Protein AF-A0A0A0CZA0-F1 (afdb_monomer_lite)

pLDDT: mean 72.11, std 11.7, range [40.53, 85.0]

Structure (mmCIF, N/CA/C/O backbone):
data_AF-A0A0A0CZA0-F1
#
_entry.id   AF-A0A0A0CZA0-F1
#
loop_
_atom_site.group_PDB
_atom_site.id
_atom_site.type_symbol
_atom_site.label_atom_id
_atom_site.label_alt_id
_atom_site.label_comp_id
_atom_site.label_asym_id
_atom_site.label_entity_id
_atom_site.label_seq_id
_atom_site.pdbx_PDB_ins_code
_atom_site.Cartn_x
_atom_site.Cartn_y
_atom_site.Cartn_z
_atom_site.occupancy
_atom_site.B_iso_or_equiv
_atom_site.auth_seq_id
_atom_site.auth_comp_id
_atom_site.auth_asym_id
_atom_site.auth_atom_id
_atom_site.pdbx_PDB_model_num
ATOM 1 N N . MET A 1 1 ? -20.939 0.822 6.899 1.00 51.56 1 MET A N 1
ATOM 2 C CA . MET A 1 1 ? -19.518 0.532 6.608 1.00 51.56 1 MET A CA 1
ATOM 3 C C . MET A 1 1 ? -19.094 -0.624 7.483 1.00 51.56 1 MET A C 1
ATOM 5 O O . MET A 1 1 ? -19.408 -0.605 8.668 1.00 51.56 1 MET A O 1
ATOM 9 N N . THR A 1 2 ? -18.471 -1.644 6.906 1.00 55.75 2 THR A N 1
ATOM 10 C CA . THR A 1 2 ? -17.937 -2.778 7.671 1.00 55.75 2 THR A CA 1
ATOM 11 C C . THR A 1 2 ? -16.591 -2.397 8.297 1.00 55.75 2 THR A C 1
ATOM 13 O O . THR A 1 2 ? -15.953 -1.442 7.856 1.00 55.75 2 THR A O 1
ATOM 16 N N . ALA A 1 3 ? -16.135 -3.121 9.325 1.00 60.75 3 ALA A N 1
ATOM 17 C CA . ALA A 1 3 ? -14.824 -2.879 9.948 1.00 60.75 3 ALA A CA 1
ATOM 18 C C . ALA A 1 3 ? -13.663 -2.952 8.932 1.00 60.75 3 ALA A C 1
ATOM 20 O O . ALA A 1 3 ? -12.637 -2.297 9.098 1.00 60.75 3 ALA A O 1
ATOM 21 N N . THR A 1 4 ? -13.852 -3.713 7.852 1.00 63.41 4 THR A N 1
A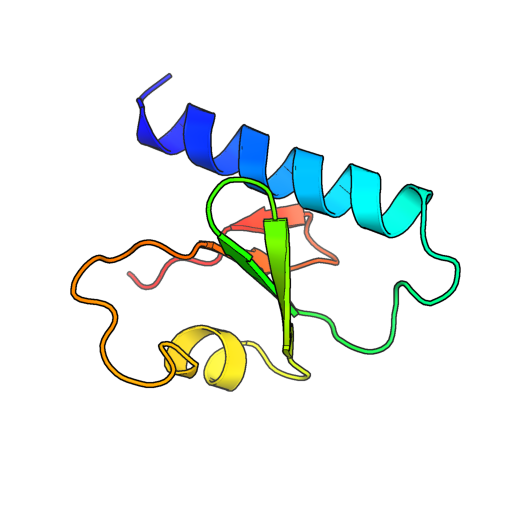TOM 22 C CA . THR A 1 4 ? -12.903 -3.836 6.746 1.00 63.41 4 THR A CA 1
ATOM 23 C C . THR A 1 4 ? -12.839 -2.563 5.893 1.00 63.41 4 THR A C 1
ATOM 25 O O . THR A 1 4 ? -11.749 -2.156 5.511 1.00 63.41 4 THR A O 1
ATOM 28 N N . ASP A 1 5 ? -13.972 -1.888 5.664 1.00 63.25 5 ASP A N 1
ATOM 29 C CA . ASP A 1 5 ? -14.007 -0.622 4.912 1.00 63.25 5 ASP A CA 1
ATOM 30 C C . ASP A 1 5 ? -13.289 0.512 5.660 1.00 63.25 5 ASP A C 1
ATOM 32 O O . ASP A 1 5 ? -12.602 1.325 5.050 1.00 63.25 5 ASP A O 1
ATOM 36 N N . GLN A 1 6 ? -13.422 0.573 6.991 1.00 63.31 6 GLN A N 1
ATOM 37 C CA . GLN A 1 6 ? -12.729 1.588 7.798 1.00 63.31 6 GLN A CA 1
ATOM 38 C C . GLN A 1 6 ? -11.209 1.388 7.810 1.00 63.31 6 GLN A C 1
ATOM 40 O O . GLN A 1 6 ? -10.463 2.365 7.759 1.00 63.31 6 GLN A O 1
ATOM 45 N N . ALA A 1 7 ? -10.747 0.136 7.865 1.00 64.44 7 ALA A N 1
ATOM 46 C CA . ALA A 1 7 ? -9.323 -0.177 7.806 1.00 64.44 7 ALA A CA 1
ATOM 47 C C . ALA A 1 7 ? -8.714 0.203 6.444 1.00 64.44 7 ALA A C 1
ATOM 49 O O . ALA A 1 7 ? -7.643 0.808 6.406 1.00 64.44 7 ALA A O 1
ATOM 50 N N . ASP A 1 8 ? -9.429 -0.064 5.345 1.00 76.62 8 ASP A N 1
ATOM 51 C CA . ASP A 1 8 ? -8.998 0.339 4.002 1.00 76.62 8 ASP A CA 1
ATOM 52 C C . ASP A 1 8 ? -8.856 1.861 3.883 1.00 76.62 8 ASP A C 1
ATOM 54 O O . ASP A 1 8 ? -7.865 2.347 3.336 1.00 76.62 8 ASP A O 1
ATOM 58 N N . SER A 1 9 ? -9.824 2.623 4.407 1.00 78.75 9 SER A N 1
ATOM 59 C CA . SER A 1 9 ? -9.759 4.088 4.400 1.00 78.75 9 SER A CA 1
ATOM 60 C C . SER A 1 9 ? -8.540 4.606 5.162 1.00 78.75 9 SER A C 1
ATOM 62 O O . SER A 1 9 ? -7.811 5.440 4.631 1.00 78.75 9 SER A O 1
ATOM 64 N N . ALA A 1 10 ? -8.264 4.074 6.356 1.00 80.75 10 ALA A N 1
ATOM 65 C CA . ALA A 1 10 ? -7.109 4.486 7.153 1.00 80.75 10 ALA A CA 1
ATOM 66 C C . ALA A 1 10 ? -5.766 4.176 6.463 1.00 80.75 10 ALA A C 1
ATOM 68 O O . ALA A 1 10 ? -4.834 4.981 6.521 1.00 80.75 10 ALA A O 1
ATOM 69 N N . ASP A 1 11 ? -5.652 3.029 5.787 1.00 80.69 11 ASP A N 1
ATOM 70 C CA . ASP A 1 11 ? -4.429 2.663 5.069 1.00 80.69 11 ASP A CA 1
ATOM 71 C C . ASP A 1 11 ? -4.234 3.507 3.789 1.00 80.69 11 ASP A C 1
ATOM 73 O O . ASP A 1 11 ? -3.105 3.893 3.470 1.00 80.69 11 ASP A O 1
ATOM 77 N N . ILE A 1 12 ? -5.319 3.866 3.087 1.00 81.25 12 ILE A N 1
ATOM 78 C CA . ILE A 1 12 ? -5.284 4.802 1.946 1.00 81.25 12 ILE A CA 1
ATOM 79 C C . ILE A 1 12 ? -4.898 6.216 2.407 1.00 81.25 12 ILE A C 1
ATOM 81 O O . ILE A 1 12 ? -4.087 6.875 1.754 1.00 81.25 12 ILE A O 1
ATOM 85 N N . GLU A 1 13 ? -5.434 6.684 3.534 1.00 85.00 13 GLU A N 1
ATOM 86 C CA . GLU A 1 13 ? -5.084 7.986 4.114 1.00 85.00 13 GLU A CA 1
ATOM 87 C C . GLU A 1 13 ? -3.619 8.043 4.553 1.00 85.00 13 GLU A C 1
ATOM 89 O O . GLU A 1 13 ? -2.927 9.023 4.271 1.00 85.00 13 GLU A O 1
ATOM 94 N N . ALA A 1 14 ? -3.111 6.980 5.182 1.00 83.12 14 ALA A N 1
ATOM 95 C CA . ALA A 1 14 ? -1.703 6.876 5.549 1.00 83.12 14 ALA A CA 1
ATOM 96 C C . ALA A 1 14 ? -0.777 6.973 4.330 1.00 83.12 14 ALA A C 1
ATOM 98 O O . ALA A 1 14 ? 0.260 7.639 4.391 1.00 83.12 14 ALA A O 1
ATOM 99 N N . LEU A 1 15 ? -1.166 6.345 3.214 1.00 81.44 15 LEU A N 1
ATOM 100 C C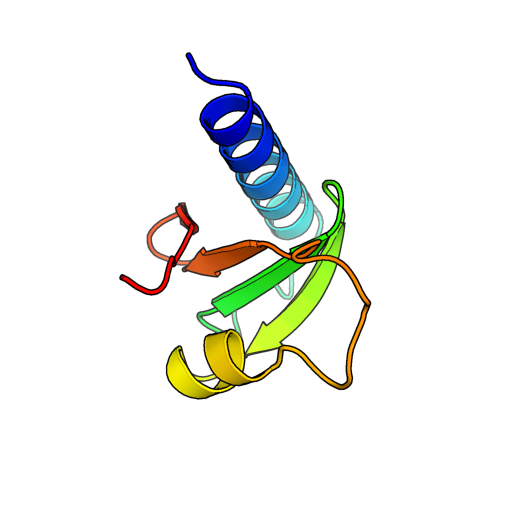A . LEU A 1 15 ? -0.458 6.483 1.947 1.00 81.44 15 LEU A CA 1
ATOM 101 C C . LEU A 1 15 ? -0.514 7.927 1.441 1.00 81.44 15 LEU A C 1
ATOM 103 O O . LEU A 1 15 ? 0.528 8.503 1.145 1.00 81.44 15 LEU A O 1
ATOM 107 N N . ALA A 1 16 ? -1.700 8.534 1.376 1.00 81.25 16 ALA A N 1
ATOM 108 C CA . ALA A 1 16 ? -1.860 9.905 0.895 1.00 81.25 16 ALA A CA 1
ATOM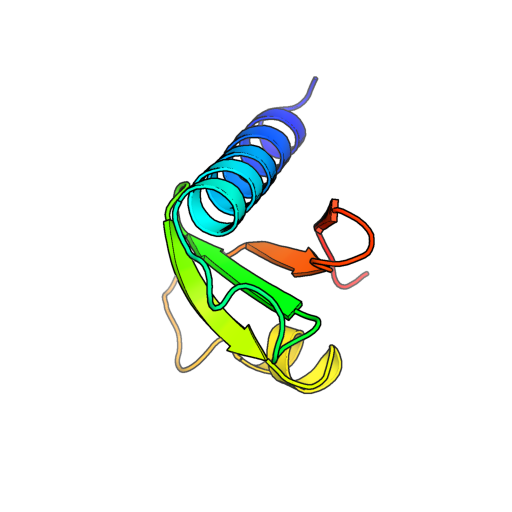 109 C C . ALA A 1 16 ? -1.025 10.907 1.710 1.00 81.25 16 ALA A C 1
ATOM 111 O O . ALA A 1 16 ? -0.381 11.790 1.136 1.00 81.25 16 ALA A O 1
ATOM 112 N N . LYS A 1 17 ? -0.980 10.728 3.035 1.00 83.94 17 LYS A N 1
ATOM 113 C CA . LYS A 1 17 ? -0.154 11.526 3.941 1.00 83.94 17 LYS A CA 1
ATOM 114 C C . LYS A 1 17 ? 1.334 11.364 3.637 1.00 83.94 17 LYS A C 1
ATOM 116 O O . LYS A 1 17 ? 2.016 12.359 3.430 1.00 83.94 17 LYS A O 1
ATOM 121 N N . PHE A 1 18 ? 1.820 10.129 3.527 1.00 79.62 18 PHE A N 1
ATOM 122 C CA . PHE A 1 18 ? 3.226 9.871 3.213 1.00 79.62 18 PHE A CA 1
ATOM 123 C C . PHE A 1 18 ? 3.649 10.455 1.858 1.00 79.62 18 PHE A C 1
ATOM 125 O O . PHE A 1 18 ? 4.717 11.048 1.762 1.00 79.62 18 PHE A O 1
ATOM 132 N N . LEU A 1 19 ? 2.816 10.321 0.819 1.00 78.19 19 LEU A N 1
ATOM 133 C CA . LEU A 1 19 ? 3.112 10.889 -0.504 1.00 78.19 19 LEU A CA 1
ATOM 134 C C . LEU A 1 19 ? 3.108 12.425 -0.484 1.00 78.19 19 LEU A C 1
ATOM 136 O O . LEU A 1 19 ? 3.834 13.040 -1.251 1.00 78.19 19 LEU A O 1
ATOM 140 N N . SER A 1 20 ? 2.303 13.043 0.386 1.00 78.88 20 SER A N 1
ATOM 141 C CA . SER A 1 20 ? 2.285 14.504 0.557 1.00 78.88 20 SER A CA 1
ATOM 142 C C . SER A 1 20 ? 3.494 15.017 1.346 1.00 78.88 20 SER A C 1
ATOM 144 O O . SER A 1 20 ? 3.894 16.163 1.178 1.00 78.88 20 SER A O 1
ATOM 146 N N . GLU A 1 21 ? 4.068 14.178 2.211 1.00 77.75 21 GLU A N 1
ATOM 147 C CA . GLU A 1 21 ? 5.222 14.498 3.060 1.00 77.75 21 GLU A CA 1
ATOM 148 C C . GLU A 1 21 ? 6.571 14.090 2.431 1.00 77.75 21 GLU A C 1
ATOM 150 O O . GLU A 1 21 ? 7.623 14.453 2.956 1.00 77.75 21 GLU A O 1
ATOM 155 N N . SER A 1 22 ? 6.569 13.341 1.321 1.00 67.25 22 SER A N 1
ATOM 156 C CA . SER A 1 22 ? 7.778 12.802 0.690 1.00 67.25 22 SER A CA 1
ATOM 157 C C . SER A 1 22 ? 7.871 13.184 -0.790 1.00 67.25 22 SER A C 1
ATOM 159 O O . SER A 1 22 ? 7.055 12.760 -1.600 1.00 67.25 22 SER A O 1
ATOM 161 N N . ASP A 1 23 ? 8.927 13.913 -1.161 1.00 61.06 23 ASP A N 1
ATOM 162 C CA . ASP A 1 23 ? 9.242 14.306 -2.552 1.00 61.06 23 ASP A CA 1
ATOM 163 C C . ASP A 1 23 ? 9.594 13.094 -3.456 1.00 61.06 23 ASP A C 1
ATOM 165 O O . ASP A 1 23 ? 9.631 13.176 -4.680 1.00 61.06 23 ASP A O 1
ATOM 169 N N . ALA A 1 24 ? 9.849 11.922 -2.857 1.00 55.03 24 ALA A N 1
ATOM 170 C CA . ALA A 1 24 ? 10.321 10.700 -3.527 1.00 55.03 24 ALA A CA 1
ATOM 171 C C . ALA A 1 24 ? 9.192 9.742 -3.968 1.00 55.03 24 ALA A C 1
ATOM 173 O O . ALA A 1 24 ? 9.409 8.561 -4.260 1.00 55.03 24 ALA A O 1
ATOM 174 N N . ALA A 1 25 ? 7.962 10.232 -3.982 1.00 53.62 25 ALA A N 1
ATOM 175 C CA . ALA A 1 25 ? 6.740 9.451 -4.029 1.00 53.62 25 ALA A CA 1
ATOM 176 C C . ALA A 1 25 ? 6.361 8.912 -5.425 1.00 53.62 25 ALA A C 1
ATOM 178 O O . ALA A 1 25 ? 5.224 9.109 -5.844 1.00 53.62 25 ALA A O 1
ATOM 179 N N . ALA A 1 26 ? 7.247 8.245 -6.183 1.00 57.72 26 ALA A N 1
ATOM 180 C CA . ALA A 1 26 ? 6.797 7.701 -7.479 1.00 57.72 26 ALA A CA 1
ATOM 181 C C . ALA A 1 26 ? 7.592 6.574 -8.157 1.00 57.72 26 ALA A C 1
ATOM 183 O O . ALA A 1 26 ? 7.316 6.307 -9.326 1.00 57.72 26 ALA A O 1
ATOM 184 N N . VAL A 1 27 ? 8.549 5.888 -7.526 1.00 65.31 27 VAL A N 1
ATOM 185 C CA . VAL A 1 27 ? 9.261 4.840 -8.296 1.00 65.31 27 VAL A CA 1
ATOM 186 C C . VAL A 1 27 ? 8.414 3.569 -8.442 1.00 65.31 27 VAL A C 1
ATOM 188 O O . VAL A 1 27 ? 8.459 2.908 -9.476 1.00 65.31 27 VAL A O 1
ATOM 191 N N . ALA A 1 28 ? 7.586 3.249 -7.447 1.00 75.88 28 ALA A N 1
ATOM 192 C CA . ALA A 1 28 ? 6.891 1.971 -7.383 1.00 75.88 28 ALA A CA 1
ATOM 193 C C . ALA A 1 28 ? 5.354 2.138 -7.441 1.00 75.88 28 ALA A C 1
ATOM 195 O O . ALA A 1 28 ? 4.798 2.898 -6.644 1.00 75.88 28 ALA A O 1
ATOM 196 N N . PRO A 1 29 ? 4.644 1.450 -8.356 1.00 82.25 29 PRO A N 1
ATOM 197 C CA . PRO A 1 29 ? 3.190 1.558 -8.503 1.00 82.25 29 PRO A CA 1
ATOM 198 C C . PRO A 1 29 ? 2.378 0.921 -7.360 1.00 82.25 29 PRO A C 1
ATOM 200 O O . PRO A 1 29 ? 1.186 1.212 -7.247 1.00 82.25 29 PRO A O 1
ATOM 203 N N . TYR A 1 30 ? 2.992 0.100 -6.501 1.00 83.19 30 TYR A N 1
ATOM 204 C CA . TYR A 1 30 ? 2.313 -0.570 -5.387 1.00 83.19 30 TYR A CA 1
ATOM 205 C C . TYR A 1 30 ? 3.020 -0.333 -4.052 1.00 83.19 30 TYR A C 1
ATOM 207 O O . TYR A 1 30 ? 4.246 -0.220 -3.993 1.00 83.19 30 TYR A O 1
ATOM 215 N N . ALA A 1 31 ? 2.243 -0.313 -2.969 1.00 83.94 31 ALA A N 1
ATOM 216 C CA . ALA A 1 31 ? 2.746 -0.178 -1.605 1.00 83.94 31 ALA A CA 1
ATOM 217 C C . ALA A 1 31 ? 2.090 -1.187 -0.654 1.00 83.94 31 ALA A C 1
ATOM 219 O O . ALA A 1 31 ? 0.910 -1.513 -0.786 1.00 83.94 31 ALA A O 1
ATOM 220 N N . LEU A 1 32 ? 2.857 -1.645 0.335 1.00 84.06 32 LEU A N 1
ATOM 221 C CA . LEU A 1 32 ? 2.373 -2.467 1.443 1.00 84.06 32 LEU A CA 1
ATOM 222 C C . LEU A 1 32 ? 2.232 -1.599 2.695 1.00 84.06 32 LEU A C 1
ATOM 224 O O . LEU A 1 32 ? 3.217 -1.029 3.181 1.00 84.06 32 LEU A O 1
ATOM 228 N N . VAL A 1 33 ? 1.018 -1.528 3.235 1.00 81.62 33 VAL A N 1
ATOM 229 C CA . VAL A 1 33 ? 0.677 -0.739 4.425 1.00 81.62 33 VAL A CA 1
ATOM 230 C C . VAL A 1 33 ? 0.295 -1.668 5.572 1.00 81.62 33 VAL A C 1
ATOM 232 O O . VAL A 1 33 ? -0.361 -2.687 5.375 1.00 81.62 33 VAL A O 1
ATOM 235 N N . ARG A 1 34 ? 0.737 -1.336 6.789 1.00 79.44 34 ARG A N 1
ATOM 236 C CA . ARG A 1 34 ? 0.410 -2.072 8.014 1.00 79.44 34 ARG A CA 1
ATOM 237 C C . ARG A 1 34 ? -0.009 -1.109 9.108 1.00 79.44 34 ARG A C 1
ATOM 239 O O . ARG A 1 34 ? 0.838 -0.348 9.585 1.00 79.44 34 ARG A O 1
ATOM 246 N N . ARG A 1 35 ? -1.259 -1.201 9.571 1.00 77.06 35 ARG A N 1
ATOM 247 C CA . ARG A 1 35 ? -1.783 -0.363 10.667 1.00 77.06 35 ARG A CA 1
ATOM 248 C C . ARG A 1 35 ? -1.534 1.134 10.394 1.00 77.06 35 ARG A C 1
ATOM 250 O O . ARG A 1 35 ? -0.962 1.818 11.243 1.00 77.06 35 ARG A O 1
ATOM 257 N N . GLY A 1 36 ? -1.851 1.609 9.184 1.00 76.88 36 GLY A N 1
ATOM 258 C CA . GLY A 1 36 ? -1.643 3.006 8.787 1.00 76.88 36 GLY A CA 1
ATOM 259 C C . GLY A 1 36 ? -0.176 3.440 8.650 1.00 76.88 36 GLY A C 1
ATOM 260 O O . GLY A 1 36 ? 0.136 4.619 8.790 1.00 76.88 36 GLY A O 1
ATOM 261 N N . ARG A 1 37 ? 0.763 2.509 8.429 1.00 78.38 37 ARG A N 1
ATOM 262 C CA . ARG A 1 37 ? 2.178 2.826 8.157 1.00 78.38 37 ARG A CA 1
ATOM 263 C C . ARG A 1 37 ? 2.682 2.070 6.936 1.00 78.38 37 ARG A C 1
ATOM 265 O O . ARG A 1 37 ? 2.573 0.844 6.900 1.00 78.38 37 ARG A O 1
ATOM 272 N N . ILE A 1 38 ? 3.285 2.778 5.982 1.00 81.75 38 ILE A N 1
ATOM 273 C CA . ILE A 1 38 ? 3.930 2.161 4.816 1.00 81.75 38 ILE A CA 1
ATOM 274 C C . ILE A 1 38 ? 5.149 1.363 5.272 1.00 81.75 38 ILE A C 1
ATOM 276 O O . ILE A 1 38 ? 5.918 1.806 6.129 1.00 81.75 38 ILE A O 1
ATOM 280 N N . LYS A 1 39 ? 5.302 0.161 4.722 1.00 82.19 39 LYS A N 1
ATOM 281 C CA . LYS A 1 39 ? 6.421 -0.733 5.023 1.00 82.19 39 LYS A CA 1
ATOM 282 C C . LYS A 1 39 ? 7.353 -0.912 3.842 1.00 82.19 39 LYS A C 1
ATOM 284 O O . LYS A 1 39 ? 8.561 -0.809 4.027 1.00 82.19 39 LYS A O 1
ATOM 289 N N . CYS A 1 40 ? 6.803 -1.164 2.658 1.00 80.75 40 CYS A N 1
ATOM 290 C CA . CYS A 1 40 ? 7.579 -1.464 1.459 1.00 80.75 40 CYS A CA 1
ATOM 291 C C . CYS A 1 40 ? 6.851 -0.983 0.196 1.00 80.75 40 CYS A C 1
ATOM 293 O O . CYS A 1 40 ? 5.634 -0.781 0.211 1.00 80.75 40 CYS A O 1
ATOM 295 N N . PHE A 1 41 ? 7.612 -0.861 -0.889 1.00 83.69 41 PHE A N 1
ATOM 296 C CA . PHE A 1 41 ? 7.167 -0.465 -2.221 1.00 83.69 41 PHE A CA 1
ATOM 297 C C . PHE A 1 41 ? 7.528 -1.555 -3.237 1.00 83.69 41 PHE A C 1
ATOM 299 O O . PHE A 1 41 ? 8.579 -2.180 -3.103 1.00 83.69 41 PHE A O 1
ATOM 306 N N . PHE A 1 42 ? 6.671 -1.770 -4.239 1.00 81.69 42 PHE A N 1
ATOM 307 C CA . PHE A 1 42 ? 6.827 -2.833 -5.238 1.00 81.69 42 PHE A CA 1
ATOM 308 C C . PHE A 1 42 ? 6.601 -2.323 -6.657 1.00 81.69 42 PHE A C 1
ATOM 310 O O . PHE A 1 42 ? 5.689 -1.535 -6.921 1.00 81.69 42 PHE A O 1
ATOM 317 N N . ASP A 1 43 ? 7.432 -2.816 -7.567 1.00 81.88 43 ASP A N 1
ATOM 318 C CA . ASP A 1 43 ? 7.434 -2.516 -8.997 1.00 81.88 43 ASP A CA 1
ATOM 319 C C . ASP A 1 43 ? 6.243 -3.146 -9.737 1.00 81.88 43 ASP A C 1
ATOM 321 O O . ASP A 1 43 ? 5.745 -2.569 -10.702 1.00 81.88 43 ASP A O 1
ATOM 325 N N . ASN A 1 44 ? 5.753 -4.301 -9.275 1.00 77.19 44 ASN A N 1
ATOM 326 C CA . ASN A 1 44 ? 4.660 -5.027 -9.916 1.00 77.19 44 ASN A CA 1
ATOM 327 C C . ASN A 1 44 ? 3.642 -5.600 -8.893 1.00 77.19 44 ASN A C 1
ATOM 329 O O . ASN A 1 44 ? 3.983 -5.831 -7.727 1.00 77.19 44 ASN A O 1
ATOM 333 N N . PRO A 1 45 ? 2.376 -5.820 -9.306 1.00 68.88 45 PRO A N 1
ATOM 334 C CA . PRO A 1 45 ? 1.291 -6.184 -8.391 1.00 68.88 45 PRO A CA 1
ATOM 335 C C . PRO A 1 45 ? 1.400 -7.615 -7.867 1.00 68.88 45 PRO A C 1
ATOM 337 O O . PRO A 1 45 ? 0.965 -7.894 -6.748 1.00 68.88 45 PRO A O 1
ATOM 340 N N . SER A 1 46 ? 1.964 -8.525 -8.665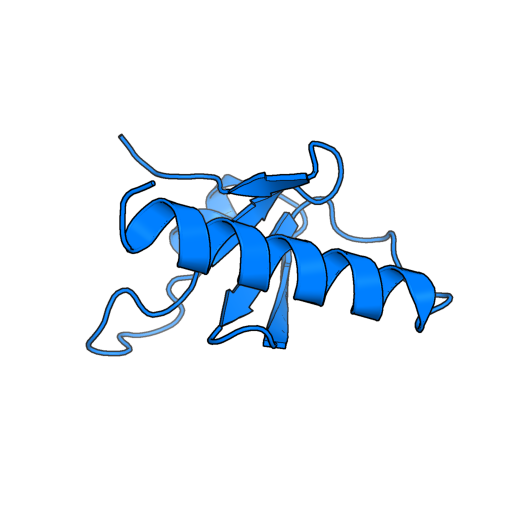 1.00 77.00 46 SER A N 1
ATOM 341 C CA . SER A 1 46 ? 2.140 -9.925 -8.283 1.00 77.00 46 SER A CA 1
ATOM 342 C C . SER A 1 46 ? 3.142 -10.033 -7.145 1.00 77.00 46 SER A C 1
ATOM 344 O O . SER A 1 46 ? 2.785 -10.559 -6.097 1.00 77.00 46 SER A O 1
ATOM 346 N N . THR A 1 47 ? 4.316 -9.407 -7.276 1.00 77.12 47 THR A N 1
ATOM 347 C CA . THR A 1 47 ? 5.309 -9.310 -6.203 1.00 77.12 47 THR A CA 1
ATOM 348 C C . THR A 1 47 ? 4.720 -8.618 -4.981 1.00 77.12 47 THR A C 1
ATOM 350 O O . THR A 1 47 ? 4.911 -9.113 -3.883 1.00 77.12 47 THR A O 1
ATOM 353 N N . ALA A 1 48 ? 3.948 -7.535 -5.127 1.00 74.69 48 ALA A N 1
ATOM 354 C CA . ALA A 1 48 ? 3.303 -6.878 -3.982 1.00 74.69 48 ALA A CA 1
ATOM 355 C C . ALA A 1 48 ? 2.342 -7.813 -3.221 1.00 74.69 48 ALA A C 1
ATOM 357 O O . ALA A 1 48 ? 2.289 -7.800 -1.992 1.00 74.69 48 ALA A O 1
ATOM 358 N N . THR A 1 49 ? 1.600 -8.641 -3.960 1.00 73.12 49 THR A N 1
ATOM 359 C CA . THR A 1 49 ? 0.641 -9.615 -3.418 1.00 73.12 49 THR A CA 1
ATOM 360 C C . THR A 1 49 ? 1.340 -10.833 -2.805 1.00 73.12 49 THR A C 1
ATOM 362 O O . THR A 1 49 ? 0.905 -11.350 -1.779 1.00 73.12 49 THR A O 1
ATOM 365 N N . GLU A 1 50 ? 2.420 -11.301 -3.429 1.00 70.88 50 GLU A N 1
ATOM 366 C CA . GLU A 1 50 ? 3.233 -12.445 -2.995 1.00 70.88 50 GLU A CA 1
ATOM 367 C C . GLU A 1 50 ? 4.213 -12.077 -1.880 1.00 70.88 50 GLU A C 1
ATOM 369 O O . GLU A 1 50 ? 4.616 -12.931 -1.093 1.00 70.88 50 GLU A O 1
ATOM 374 N N . SER A 1 51 ? 4.518 -10.788 -1.744 1.00 65.12 51 SER A N 1
ATOM 375 C CA . SER A 1 51 ? 5.324 -10.180 -0.692 1.00 65.12 51 SER A CA 1
ATOM 376 C C . SER A 1 51 ? 4.635 -10.197 0.686 1.00 65.12 51 SER A C 1
ATOM 378 O O . SER A 1 51 ? 4.890 -9.349 1.544 1.00 65.12 51 SER A O 1
ATOM 380 N N . GLY A 1 52 ? 3.841 -11.220 0.990 1.00 62.72 52 GLY A N 1
ATOM 381 C CA . GLY A 1 52 ? 3.582 -11.646 2.366 1.00 62.72 52 GLY A CA 1
ATOM 382 C C . GLY A 1 52 ? 4.860 -12.186 3.018 1.00 62.72 52 GLY A C 1
ATOM 383 O O . GLY A 1 52 ? 4.876 -13.332 3.462 1.00 62.72 52 GLY A O 1
ATOM 384 N N . ILE A 1 53 ? 5.937 -11.387 2.999 1.00 51.34 53 ILE A N 1
ATOM 385 C CA . ILE A 1 53 ? 7.327 -11.776 3.224 1.00 51.34 53 ILE A CA 1
ATOM 386 C C . ILE A 1 53 ? 7.411 -12.395 4.615 1.00 51.34 53 ILE A C 1
ATOM 388 O O . ILE A 1 53 ? 7.412 -11.703 5.629 1.00 51.34 53 ILE A O 1
ATOM 392 N N . GLN A 1 54 ? 7.423 -13.726 4.603 1.00 43.44 54 GLN A N 1
ATOM 393 C CA . GLN A 1 54 ? 7.571 -14.638 5.729 1.00 43.44 54 GLN A CA 1
ATOM 394 C C . GLN A 1 54 ? 6.572 -14.437 6.874 1.00 43.44 54 GLN A C 1
ATOM 396 O O . GLN A 1 54 ? 6.889 -13.857 7.903 1.00 43.44 54 GLN A O 1
ATOM 401 N N . ALA A 1 55 ? 5.384 -15.030 6.738 1.00 40.53 55 ALA A N 1
ATOM 402 C CA . ALA A 1 55 ? 4.625 -15.570 7.871 1.00 40.53 55 ALA A CA 1
ATOM 403 C C . ALA A 1 55 ? 4.504 -14.651 9.107 1.00 40.53 55 ALA A C 1
ATOM 405 O O . ALA A 1 55 ? 4.791 -15.054 10.233 1.00 40.53 55 ALA A O 1
ATOM 406 N N . TYR A 1 56 ? 3.999 -13.430 8.936 1.00 46.16 56 TYR A N 1
ATOM 407 C CA . TYR A 1 56 ? 3.283 -12.827 10.055 1.00 46.16 56 TYR A CA 1
ATOM 408 C C . TYR A 1 56 ? 1.964 -13.586 10.179 1.00 46.16 56 TYR A C 1
ATOM 410 O O . TYR A 1 56 ? 1.217 -13.676 9.209 1.00 46.16 56 TYR A O 1
ATOM 418 N N . ALA A 1 57 ? 1.709 -14.170 11.352 1.00 49.25 57 ALA A N 1
ATOM 419 C CA . ALA A 1 57 ? 0.591 -15.081 11.636 1.00 49.25 57 ALA A CA 1
ATOM 420 C C . ALA A 1 57 ? -0.813 -14.480 11.426 1.00 49.25 57 ALA A C 1
ATOM 422 O O . ALA A 1 57 ? -1.819 -15.113 11.726 1.00 49.25 57 ALA A O 1
ATOM 423 N N . ASP A 1 58 ? -0.890 -13.261 10.914 1.00 52.03 58 ASP A N 1
ATOM 424 C CA . ASP A 1 58 ? -2.115 -12.530 10.721 1.00 52.03 58 ASP A CA 1
ATOM 425 C C . ASP A 1 58 ? -2.033 -11.791 9.388 1.00 52.03 58 ASP A C 1
ATOM 427 O O . ASP A 1 58 ? -0.959 -11.323 8.996 1.00 52.03 58 ASP A O 1
ATOM 431 N N . ARG A 1 59 ? -3.165 -11.672 8.695 1.00 58.88 59 ARG A N 1
ATOM 432 C CA . ARG A 1 59 ? -3.342 -11.006 7.390 1.00 58.88 59 ARG A CA 1
ATOM 433 C C . ARG A 1 59 ? -3.166 -9.479 7.504 1.00 58.88 59 ARG A C 1
ATOM 435 O O . ARG A 1 59 ? -3.962 -8.706 6.992 1.00 58.88 59 ARG A O 1
ATOM 442 N N . ALA A 1 60 ? -2.152 -9.033 8.238 1.00 66.50 60 ALA A N 1
ATOM 443 C CA . ALA A 1 60 ? -2.048 -7.721 8.861 1.00 66.50 60 ALA A CA 1
ATOM 444 C C . ALA A 1 60 ? -1.614 -6.599 7.912 1.00 66.50 60 ALA A C 1
ATOM 446 O O . ALA A 1 60 ? -1.346 -5.493 8.386 1.00 66.50 60 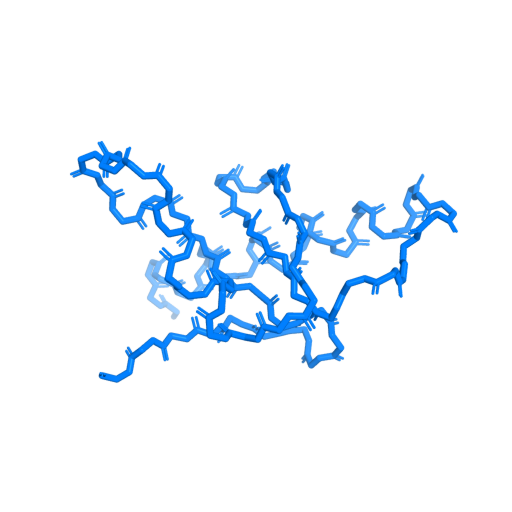ALA A O 1
ATOM 447 N N . PHE A 1 61 ? -1.479 -6.888 6.620 1.00 72.50 61 PHE A N 1
ATOM 448 C CA . PHE A 1 61 ? -0.995 -5.941 5.633 1.00 72.50 61 PHE A CA 1
ATOM 449 C C . PHE A 1 61 ? -1.993 -5.779 4.500 1.00 72.50 61 PHE A C 1
ATOM 451 O O . PHE A 1 61 ? -2.561 -6.750 4.000 1.00 72.50 61 PHE A O 1
ATOM 458 N N . THR A 1 62 ? -2.124 -4.534 4.073 1.00 78.12 62 THR A N 1
ATOM 459 C CA . THR A 1 62 ? -2.981 -4.105 2.983 1.00 78.12 62 THR A CA 1
ATOM 460 C C . THR A 1 62 ? -2.085 -3.721 1.813 1.00 78.12 62 THR A C 1
ATOM 462 O O . THR A 1 62 ? -1.208 -2.864 1.949 1.00 78.12 62 THR A O 1
ATOM 465 N N . VAL A 1 63 ? -2.275 -4.370 0.664 1.00 82.12 63 VAL A N 1
ATOM 466 C CA . VAL A 1 63 ? -1.612 -3.977 -0.586 1.00 82.12 63 VAL A CA 1
ATOM 467 C C . VAL A 1 63 ? -2.449 -2.886 -1.235 1.00 82.12 63 VAL A C 1
ATOM 469 O O . VAL A 1 63 ? -3.646 -3.077 -1.440 1.00 82.12 63 VAL A O 1
ATOM 472 N N . ILE A 1 64 ? -1.837 -1.753 -1.564 1.00 83.69 64 ILE A N 1
ATOM 473 C CA . ILE A 1 64 ? -2.510 -0.616 -2.194 1.00 83.69 64 ILE A CA 1
ATOM 474 C C . ILE A 1 64 ? -1.883 -0.349 -3.559 1.00 83.69 64 ILE A C 1
ATOM 476 O O . ILE A 1 64 ? -0.665 -0.206 -3.682 1.00 83.69 64 ILE A O 1
ATOM 480 N N . ASP A 1 65 ? -2.732 -0.249 -4.578 1.00 82.44 65 ASP A N 1
ATOM 481 C CA . ASP A 1 65 ? -2.386 0.375 -5.849 1.00 82.44 65 ASP A CA 1
ATOM 482 C C . ASP A 1 65 ? -2.301 1.887 -5.628 1.00 82.44 65 ASP A C 1
ATOM 484 O O . ASP A 1 65 ? -3.304 2.553 -5.343 1.00 82.44 65 ASP A O 1
ATOM 488 N N . VAL A 1 66 ? -1.085 2.421 -5.726 1.00 82.19 66 VAL A N 1
ATOM 489 C CA . VAL A 1 66 ? -0.786 3.822 -5.417 1.00 82.19 66 VAL A CA 1
ATOM 490 C C . VAL A 1 66 ? -1.429 4.755 -6.442 1.00 82.19 66 VAL A C 1
ATOM 492 O O . VAL A 1 66 ? -1.919 5.827 -6.083 1.00 82.19 66 VAL A O 1
ATOM 495 N N . ARG A 1 67 ? -1.483 4.338 -7.713 1.00 80.44 67 ARG A N 1
ATOM 496 C CA . ARG A 1 67 ? -2.052 5.137 -8.808 1.00 80.44 67 ARG A CA 1
ATOM 497 C C . ARG A 1 67 ? -3.573 5.164 -8.734 1.00 80.44 67 ARG A C 1
ATOM 499 O O . ARG A 1 67 ? -4.176 6.222 -8.883 1.00 80.44 67 ARG A O 1
ATOM 506 N N . ALA A 1 68 ? -4.188 4.011 -8.481 1.00 80.75 68 ALA A N 1
ATOM 507 C CA . ALA A 1 68 ? -5.637 3.882 -8.374 1.00 80.75 68 ALA A CA 1
ATOM 508 C C . ALA A 1 68 ? -6.182 4.282 -6.992 1.00 80.75 68 ALA A C 1
ATOM 510 O O . ALA A 1 68 ? -7.397 4.427 -6.855 1.00 80.75 68 ALA A O 1
ATOM 511 N N . ARG A 1 69 ? -5.307 4.453 -5.987 1.00 79.31 69 ARG A N 1
ATOM 512 C CA . ARG A 1 69 ? -5.639 4.713 -4.573 1.00 79.31 69 ARG A CA 1
ATOM 513 C C . ARG A 1 69 ? -6.626 3.687 -4.014 1.00 79.31 69 ARG A C 1
ATOM 515 O O . ARG A 1 69 ? -7.634 4.042 -3.406 1.00 79.31 69 ARG A O 1
ATOM 522 N N . LYS A 1 70 ? -6.365 2.406 -4.279 1.00 83.38 70 LYS A N 1
ATOM 523 C CA . LYS A 1 70 ? -7.281 1.304 -3.953 1.00 83.38 70 LYS A CA 1
ATOM 524 C C . LYS A 1 70 ? -6.546 0.106 -3.387 1.00 83.38 70 LYS A C 1
ATOM 526 O O . LYS A 1 70 ? -5.457 -0.231 -3.840 1.00 83.38 70 LYS A O 1
ATOM 531 N N . VAL A 1 71 ? -7.187 -0.572 -2.442 1.00 80.06 71 VAL A N 1
ATOM 532 C CA . VAL A 1 71 ? -6.702 -1.844 -1.910 1.00 80.06 71 VAL A CA 1
ATOM 533 C C . VAL A 1 71 ? -6.831 -2.935 -2.972 1.00 80.06 71 VAL A C 1
ATOM 535 O O . VAL A 1 71 ? -7.897 -3.127 -3.559 1.00 80.06 71 VA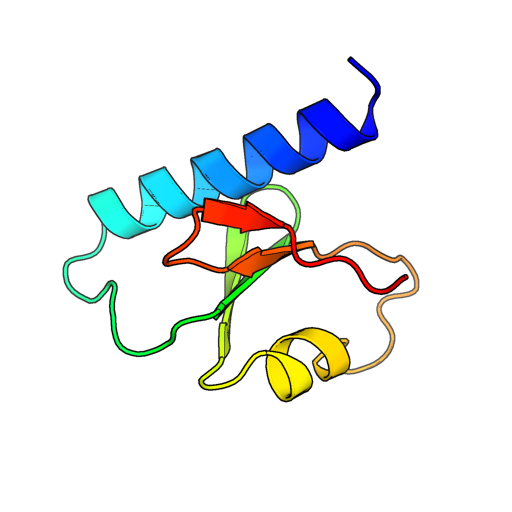L A O 1
ATOM 538 N N . VAL A 1 72 ? -5.751 -3.675 -3.195 1.00 79.56 72 VAL A N 1
ATOM 539 C CA . VAL A 1 72 ? -5.711 -4.844 -4.073 1.00 79.56 72 VAL A CA 1
ATOM 540 C C . VAL A 1 72 ? -5.935 -6.083 -3.210 1.00 79.56 72 VAL A C 1
ATOM 542 O O . VAL A 1 72 ? -5.103 -6.433 -2.377 1.00 79.56 72 VAL A O 1
ATOM 545 N N . ARG A 1 73 ? -7.077 -6.754 -3.389 1.00 71.69 73 ARG A N 1
ATOM 546 C CA . ARG A 1 73 ? -7.388 -8.020 -2.707 1.00 71.69 73 ARG A CA 1
ATOM 547 C C . ARG A 1 73 ? -7.352 -9.169 -3.706 1.00 71.69 73 ARG A C 1
ATOM 549 O O . ARG A 1 73 ? -7.910 -9.044 -4.796 1.00 71.69 73 ARG A O 1
ATOM 556 N N . ARG A 1 74 ? -6.754 -10.304 -3.324 1.00 59.91 74 ARG A N 1
ATOM 557 C CA . ARG A 1 74 ? -6.993 -11.572 -4.030 1.00 59.91 74 ARG A CA 1
ATOM 558 C C . ARG A 1 74 ? -8.465 -11.954 -3.856 1.00 59.91 74 ARG A C 1
ATOM 560 O O . ARG A 1 74 ? -8.988 -11.862 -2.745 1.00 59.91 74 ARG A O 1
ATOM 567 N N . ARG A 1 75 ? -9.109 -12.342 -4.956 1.00 53.03 75 ARG A N 1
ATOM 568 C CA . ARG A 1 75 ? -10.337 -13.142 -4.903 1.00 53.03 75 ARG A CA 1
ATOM 569 C C . ARG A 1 75 ? -9.991 -14.577 -4.538 1.00 53.03 75 ARG A C 1
ATOM 571 O O . ARG A 1 75 ? -8.882 -15.011 -4.927 1.00 53.03 75 ARG A O 1
#

Secondary structure (DSSP, 8-state):
--HHHHHHHHHHHHHHHHHHH-TTTTS-SEEEEETTEEEEEESSHHHHHH--TT--SS---EEEETTTTEE----

Foldseek 3Di:
DDPVVVQLVLLLVLLVVVCVVDPVNDPAQKFKGFPSHTDDGHNDDVCLVVPPPPDPVDPRIFMARSVVSGTDDDD

Sequence (75 aa):
MTATDQADSADIEALAKFLSESDAAAVAPYALVRRGRIKCFFDNPSTATESGIQAYADRAFTVIDVRARKVVRRR

Radius of gyration: 11.8 Å; chains: 1; bounding box: 30×30×22 Å

Organism: NCBI:txid1398085